Protein AF-A0A0R1V098-F1 (afdb_monomer)

Structure (mmCIF, N/CA/C/O backbone):
data_AF-A0A0R1V098-F1
#
_entry.id   AF-A0A0R1V098-F1
#
loop_
_atom_site.group_PDB
_atom_site.id
_atom_site.type_symbol
_atom_site.label_atom_id
_atom_site.label_alt_id
_atom_site.label_comp_id
_atom_site.label_asym_id
_atom_site.label_entity_id
_atom_site.label_seq_id
_atom_site.pdbx_PDB_ins_code
_atom_site.Cartn_x
_atom_site.Cartn_y
_atom_site.Cartn_z
_atom_site.occupancy
_atom_site.B_iso_or_equiv
_atom_site.auth_seq_id
_atom_site.auth_comp_id
_atom_site.auth_asym_id
_atom_site.auth_atom_id
_atom_site.pdbx_PDB_model_num
ATOM 1 N N . MET A 1 1 ? 18.311 2.192 -24.484 1.00 48.38 1 MET A N 1
ATOM 2 C CA . MET A 1 1 ? 18.997 1.063 -23.820 1.00 48.38 1 MET A CA 1
ATOM 3 C C . MET A 1 1 ? 19.390 1.345 -22.365 1.00 48.38 1 MET A C 1
ATOM 5 O O . MET A 1 1 ? 18.791 0.711 -21.510 1.00 48.38 1 MET A O 1
ATOM 9 N N . GLU A 1 2 ? 20.292 2.278 -22.012 1.00 48.47 2 GLU A N 1
ATOM 10 C CA . GLU A 1 2 ? 20.620 2.525 -20.578 1.00 48.47 2 GLU A CA 1
ATOM 11 C C . GLU A 1 2 ? 19.484 3.185 -19.769 1.00 48.47 2 GLU A C 1
ATOM 13 O O . GLU A 1 2 ? 19.237 2.798 -18.628 1.00 48.47 2 GLU A O 1
ATOM 18 N N . GLN A 1 3 ? 18.738 4.127 -20.359 1.00 56.50 3 GLN A N 1
ATOM 19 C CA . GLN A 1 3 ? 17.607 4.783 -19.681 1.00 56.50 3 GLN A CA 1
ATOM 20 C C . GLN A 1 3 ? 16.421 3.826 -19.448 1.00 56.50 3 GLN A C 1
ATOM 22 O O . GLN A 1 3 ? 15.864 3.797 -18.356 1.00 56.50 3 GLN A O 1
ATOM 27 N N . GLU A 1 4 ? 16.088 2.966 -20.418 1.00 58.88 4 GLU A N 1
ATOM 28 C CA . GLU A 1 4 ? 15.019 1.953 -20.292 1.00 58.88 4 GLU A CA 1
ATOM 29 C C . GLU A 1 4 ? 15.297 0.950 -19.161 1.00 58.88 4 GLU A C 1
ATOM 31 O O . GLU A 1 4 ? 14.400 0.615 -18.385 1.00 58.88 4 GLU A O 1
ATOM 36 N N . ALA A 1 5 ? 16.557 0.524 -19.005 1.00 64.31 5 ALA A N 1
ATOM 37 C CA . ALA A 1 5 ? 16.965 -0.361 -17.915 1.00 64.31 5 ALA A CA 1
ATOM 38 C C . ALA A 1 5 ? 16.830 0.313 -16.533 1.00 64.31 5 ALA A C 1
ATOM 40 O O . ALA A 1 5 ? 16.436 -0.337 -15.560 1.00 64.31 5 ALA A O 1
ATOM 41 N N . GLY A 1 6 ? 17.108 1.619 -16.445 1.00 72.50 6 GLY A N 1
ATOM 42 C CA . GLY A 1 6 ? 16.930 2.412 -15.224 1.00 72.50 6 GLY A CA 1
ATOM 43 C C . GLY A 1 6 ? 15.461 2.572 -14.816 1.00 72.50 6 GLY A C 1
ATOM 44 O O . GLY A 1 6 ? 15.123 2.425 -13.637 1.00 72.50 6 GLY A O 1
ATOM 45 N N . HIS A 1 7 ? 14.569 2.794 -15.783 1.00 73.44 7 HIS A N 1
ATOM 46 C CA . HIS A 1 7 ? 13.131 2.930 -15.528 1.00 73.44 7 HIS A CA 1
ATOM 47 C C . HIS A 1 7 ? 12.497 1.619 -15.070 1.00 73.44 7 HIS A C 1
ATOM 49 O O . HIS A 1 7 ? 11.807 1.596 -14.049 1.00 73.44 7 HIS A O 1
ATOM 55 N N . LEU A 1 8 ? 12.792 0.506 -15.749 1.00 80.75 8 LEU A N 1
ATOM 56 C CA . LEU A 1 8 ? 12.270 -0.802 -15.351 1.00 80.75 8 LEU A CA 1
ATOM 57 C C . LEU A 1 8 ? 12.711 -1.176 -13.929 1.00 80.75 8 LEU A C 1
ATOM 59 O O . LEU A 1 8 ? 11.900 -1.656 -13.136 1.00 80.75 8 LEU A O 1
ATOM 63 N N . LYS A 1 9 ? 13.971 -0.898 -13.578 1.00 82.81 9 LYS A N 1
ATOM 64 C CA . LYS A 1 9 ? 14.488 -1.113 -12.221 1.00 82.81 9 LYS A CA 1
ATOM 65 C C . LYS A 1 9 ? 13.755 -0.254 -11.189 1.00 82.81 9 LYS A C 1
ATOM 67 O O . LYS A 1 9 ? 13.425 -0.735 -10.109 1.00 82.81 9 LYS A O 1
ATOM 72 N N . THR A 1 10 ? 13.457 0.998 -11.526 1.00 82.75 10 THR A N 1
ATOM 73 C CA . THR A 1 10 ? 12.728 1.902 -10.626 1.00 82.75 10 THR A CA 1
ATOM 74 C C . THR A 1 10 ? 11.285 1.441 -10.409 1.00 82.75 10 THR A C 1
ATOM 76 O O . THR A 1 10 ? 10.808 1.437 -9.275 1.00 82.75 10 THR A O 1
ATOM 79 N N . LEU A 1 11 ? 10.613 0.962 -11.459 1.00 84.12 11 LEU A N 1
ATOM 80 C CA . LEU A 1 11 ? 9.271 0.379 -11.360 1.00 84.12 11 LEU A CA 1
ATOM 81 C C . LEU A 1 11 ? 9.262 -0.918 -10.536 1.00 84.12 11 LEU A C 1
ATOM 83 O O . LEU A 1 11 ? 8.376 -1.120 -9.709 1.00 84.12 11 LEU A O 1
ATOM 87 N N . GLN A 1 12 ? 10.265 -1.781 -10.695 1.00 88.00 12 GLN A N 1
ATOM 88 C CA . GLN A 1 12 ? 10.403 -2.981 -9.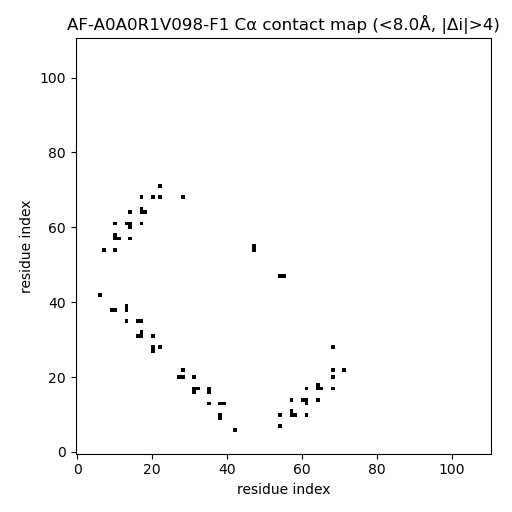863 1.00 88.00 12 GLN A CA 1
ATOM 89 C C . GLN A 1 12 ? 10.628 -2.634 -8.386 1.00 88.00 12 GLN A C 1
ATOM 91 O O . GLN A 1 12 ? 10.011 -3.246 -7.516 1.00 88.00 12 GLN A O 1
ATOM 96 N N . ASN A 1 13 ? 11.448 -1.621 -8.097 1.00 88.75 13 ASN A N 1
ATOM 97 C CA . ASN A 1 13 ? 11.647 -1.133 -6.731 1.00 88.75 13 ASN A CA 1
ATOM 98 C C . ASN A 1 13 ? 10.350 -0.570 -6.136 1.00 88.75 13 ASN A C 1
ATOM 100 O O . ASN A 1 13 ? 10.028 -0.867 -4.988 1.00 88.75 13 ASN A O 1
ATOM 104 N N . LEU A 1 14 ? 9.581 0.192 -6.920 1.00 88.44 14 LEU A N 1
ATOM 105 C CA . LEU A 1 14 ? 8.272 0.700 -6.510 1.00 88.44 14 LEU A CA 1
ATOM 106 C C . LEU A 1 14 ? 7.293 -0.442 -6.204 1.00 88.44 14 LEU A C 1
ATOM 108 O O . LEU A 1 14 ? 6.589 -0.399 -5.196 1.00 88.44 14 LEU A O 1
ATOM 112 N N . LEU A 1 15 ? 7.266 -1.480 -7.041 1.00 89.19 15 LEU A N 1
ATOM 113 C CA . LEU A 1 15 ? 6.431 -2.654 -6.808 1.00 89.19 15 LEU A CA 1
ATOM 114 C C . LEU A 1 15 ? 6.810 -3.371 -5.506 1.00 89.19 15 LEU A C 1
ATOM 116 O O . LEU A 1 15 ? 5.929 -3.668 -4.700 1.00 89.19 15 LEU A O 1
ATOM 120 N N . LEU A 1 16 ? 8.104 -3.616 -5.283 1.00 91.50 16 LEU A N 1
ATOM 121 C CA . LEU A 1 16 ? 8.603 -4.252 -4.061 1.00 91.50 16 LEU A CA 1
ATOM 122 C C . LEU A 1 16 ? 8.268 -3.426 -2.817 1.00 91.50 16 LEU A C 1
ATOM 124 O O . LEU A 1 16 ? 7.807 -3.981 -1.822 1.00 91.50 16 LEU A O 1
ATOM 128 N N . LEU A 1 17 ? 8.439 -2.105 -2.888 1.00 91.56 17 LEU A N 1
ATOM 129 C CA . LEU A 1 17 ? 8.089 -1.189 -1.808 1.00 91.56 17 LEU A CA 1
ATOM 130 C C . LEU A 1 17 ? 6.596 -1.284 -1.462 1.00 91.56 17 LEU A C 1
ATOM 132 O O . LEU A 1 17 ? 6.252 -1.478 -0.299 1.00 91.56 17 LEU A O 1
ATOM 136 N N . LEU A 1 18 ? 5.706 -1.225 -2.457 1.00 89.94 18 LEU A N 1
ATOM 137 C CA . LEU A 1 18 ? 4.259 -1.347 -2.233 1.00 89.94 18 LEU A CA 1
ATOM 138 C C . LEU A 1 18 ? 3.858 -2.727 -1.687 1.00 89.94 18 LEU A C 1
ATOM 140 O O . LEU A 1 18 ? 2.923 -2.826 -0.894 1.00 89.94 18 LEU A O 1
ATOM 144 N N . GLN A 1 19 ? 4.558 -3.790 -2.088 1.00 90.81 19 GLN A N 1
ATOM 145 C CA . GLN A 1 19 ? 4.328 -5.153 -1.596 1.00 90.81 19 GLN A CA 1
ATOM 146 C C . GLN A 1 19 ? 4.933 -5.419 -0.212 1.00 90.81 19 GLN A C 1
ATOM 148 O O . GLN A 1 19 ? 4.559 -6.401 0.425 1.00 90.81 19 GLN A O 1
ATOM 153 N N . SER A 1 20 ? 5.840 -4.560 0.261 1.00 90.94 20 SER A N 1
ATOM 154 C CA . SER A 1 20 ? 6.501 -4.714 1.562 1.00 90.94 20 SER A CA 1
ATOM 155 C C . SER A 1 20 ? 5.593 -4.402 2.754 1.00 90.94 20 SER A C 1
ATOM 157 O O . SER A 1 20 ? 5.939 -4.718 3.894 1.00 90.94 20 SER A O 1
ATOM 159 N N . TRP A 1 21 ? 4.431 -3.791 2.506 1.00 89.81 21 TRP A N 1
ATOM 160 C CA . TRP A 1 21 ? 3.486 -3.487 3.567 1.00 89.81 21 TRP A CA 1
ATOM 161 C C . TRP A 1 21 ? 2.884 -4.764 4.153 1.00 89.81 21 TRP A C 1
ATOM 163 O O . TRP A 1 21 ? 2.283 -5.575 3.444 1.00 89.81 21 TRP A O 1
ATOM 173 N N . ASP A 1 22 ? 2.989 -4.912 5.472 1.00 84.88 22 ASP A N 1
ATOM 174 C CA . ASP A 1 22 ? 2.496 -6.084 6.196 1.00 84.88 22 ASP A CA 1
ATOM 175 C C . ASP A 1 22 ? 0.973 -6.071 6.437 1.00 84.88 22 ASP A C 1
ATOM 177 O O . ASP A 1 22 ? 0.403 -7.046 6.939 1.00 84.88 22 ASP A O 1
ATOM 181 N N . GLY A 1 23 ? 0.306 -4.968 6.079 1.00 81.38 23 GLY A N 1
ATOM 182 C CA . GLY A 1 23 ? -1.129 -4.772 6.256 1.00 81.38 23 GLY A CA 1
ATOM 183 C C . GLY A 1 23 ? -1.551 -4.432 7.687 1.00 81.38 23 GLY A C 1
ATOM 184 O O . GLY A 1 23 ? -2.750 -4.435 7.971 1.00 81.38 23 GLY A O 1
ATOM 185 N N . LYS A 1 24 ? -0.612 -4.169 8.603 1.00 81.38 24 LYS A N 1
ATOM 186 C CA . LYS A 1 24 ? -0.883 -3.962 10.036 1.00 81.38 24 LYS A CA 1
ATOM 187 C C . LYS A 1 24 ? -0.438 -2.593 10.527 1.00 81.38 24 LYS A C 1
ATOM 189 O O . LYS A 1 24 ? -1.165 -1.973 11.300 1.00 81.38 24 LYS A O 1
ATOM 194 N N . SER A 1 25 ? 0.733 -2.124 10.102 1.00 87.12 25 SER A N 1
ATOM 195 C CA . SER A 1 25 ? 1.276 -0.848 10.575 1.00 87.12 25 SER A CA 1
ATOM 196 C C . SER A 1 25 ? 0.815 0.320 9.700 1.00 87.12 25 SER A C 1
ATOM 198 O O . SER A 1 25 ? 1.123 0.369 8.508 1.00 87.12 25 SER A O 1
ATOM 200 N N . LEU A 1 26 ? 0.090 1.276 10.295 1.00 84.06 26 LEU A N 1
ATOM 201 C CA . LEU A 1 26 ? -0.300 2.524 9.625 1.00 84.06 26 LEU A CA 1
ATOM 202 C C . LEU A 1 26 ? 0.914 3.413 9.338 1.00 84.06 26 LEU A C 1
ATOM 204 O O . LEU A 1 26 ? 1.011 3.951 8.242 1.00 84.06 26 LEU A O 1
ATOM 208 N N . ASN A 1 27 ? 1.861 3.497 10.276 1.00 86.06 27 ASN A N 1
ATOM 209 C CA . ASN A 1 27 ? 3.096 4.265 10.089 1.00 86.06 27 ASN A CA 1
ATOM 210 C C . ASN A 1 27 ? 3.905 3.706 8.912 1.00 86.06 27 ASN A C 1
ATOM 212 O O . ASN A 1 27 ? 4.371 4.456 8.064 1.00 86.06 27 ASN A O 1
ATOM 216 N N . GLN A 1 28 ? 3.990 2.375 8.803 1.00 86.19 28 GLN A N 1
ATOM 217 C CA . GLN A 1 28 ? 4.648 1.736 7.663 1.00 86.19 28 GLN A CA 1
ATOM 218 C C . GLN A 1 28 ? 3.900 2.027 6.353 1.00 86.19 28 GLN A C 1
ATOM 220 O O . GLN A 1 28 ? 4.531 2.269 5.330 1.00 86.19 28 GLN A O 1
ATOM 225 N N . ALA A 1 29 ? 2.561 2.017 6.365 1.00 86.38 29 ALA A N 1
ATOM 226 C CA . ALA A 1 29 ? 1.770 2.358 5.184 1.00 86.38 29 ALA A CA 1
ATOM 227 C C . ALA A 1 29 ? 2.027 3.802 4.725 1.00 86.38 29 ALA A C 1
ATOM 229 O O . ALA A 1 29 ? 2.146 4.050 3.528 1.00 86.38 29 ALA A O 1
ATOM 230 N N . GLU A 1 30 ? 2.125 4.744 5.664 1.00 88.06 30 GLU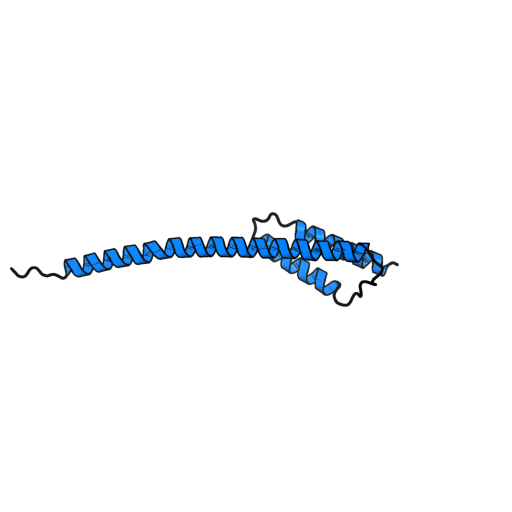 A N 1
ATOM 231 C CA . GLU A 1 30 ? 2.432 6.149 5.387 1.00 88.06 30 GLU A CA 1
ATOM 232 C C . GLU A 1 30 ? 3.836 6.316 4.796 1.00 88.06 30 GLU A C 1
ATOM 234 O O . GLU A 1 30 ? 3.978 6.917 3.729 1.00 88.06 30 GLU A O 1
ATOM 239 N N . GLU A 1 31 ? 4.850 5.706 5.414 1.00 89.94 31 GLU A N 1
ATOM 240 C CA . GLU A 1 31 ? 6.228 5.707 4.905 1.00 89.94 31 GLU A CA 1
ATOM 241 C C . GLU A 1 31 ? 6.311 5.120 3.487 1.00 89.94 31 GLU A C 1
ATOM 243 O O . GLU A 1 31 ? 6.925 5.715 2.597 1.00 89.94 31 GLU A O 1
ATOM 248 N N . ILE A 1 32 ? 5.643 3.986 3.249 1.00 90.75 32 ILE A N 1
ATOM 249 C CA . ILE A 1 32 ? 5.571 3.333 1.935 1.00 90.75 32 ILE A CA 1
ATOM 250 C C . ILE A 1 32 ? 4.906 4.247 0.908 1.00 90.75 32 ILE A C 1
ATOM 252 O O . ILE A 1 32 ? 5.404 4.374 -0.210 1.00 90.75 32 ILE A O 1
ATOM 256 N N . LEU A 1 33 ? 3.796 4.901 1.259 1.00 89.38 33 LEU A N 1
ATOM 257 C CA . LEU A 1 33 ? 3.085 5.806 0.357 1.00 89.38 33 LEU A CA 1
ATOM 258 C C . LEU A 1 33 ? 3.904 7.058 0.026 1.00 89.38 33 LEU A C 1
ATOM 26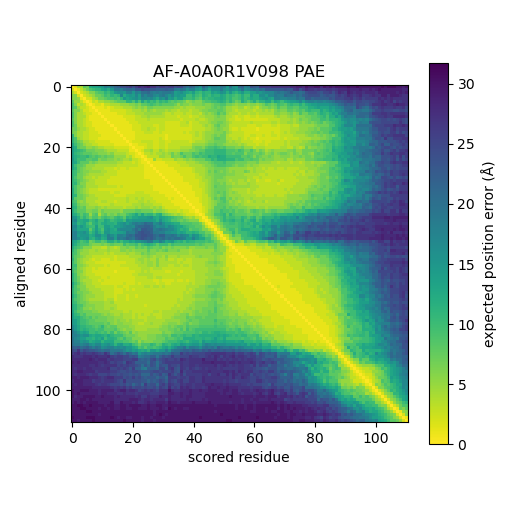0 O O . LEU A 1 33 ? 3.873 7.520 -1.119 1.00 89.38 33 LEU A O 1
ATOM 264 N N . GLN A 1 34 ? 4.647 7.592 0.994 1.00 89.62 34 GLN A N 1
ATOM 265 C CA . GLN A 1 34 ? 5.515 8.747 0.789 1.00 89.62 34 GLN A CA 1
ATOM 266 C C . GLN A 1 34 ? 6.684 8.405 -0.141 1.00 89.62 34 GLN A C 1
ATOM 268 O O . GLN A 1 34 ? 6.885 9.087 -1.147 1.00 89.62 34 GLN A O 1
ATOM 273 N N . GLN A 1 35 ? 7.378 7.297 0.121 1.00 88.94 35 GLN A N 1
ATOM 274 C CA . GLN A 1 35 ? 8.460 6.812 -0.740 1.00 88.94 35 GLN A CA 1
ATOM 275 C C . GLN A 1 35 ? 7.947 6.428 -2.140 1.00 88.94 35 GLN A C 1
ATOM 277 O O . GLN A 1 35 ? 8.578 6.734 -3.152 1.00 88.94 35 GLN A O 1
ATOM 282 N N . ALA A 1 36 ? 6.761 5.818 -2.232 1.00 87.44 36 ALA A N 1
ATOM 283 C CA . ALA A 1 36 ? 6.137 5.491 -3.511 1.00 87.44 36 ALA A CA 1
ATOM 284 C C . ALA A 1 36 ? 5.828 6.750 -4.331 1.00 87.44 36 ALA A C 1
ATOM 286 O O . ALA A 1 36 ? 6.049 6.764 -5.541 1.00 87.44 36 ALA A O 1
ATOM 287 N N . LYS A 1 37 ? 5.360 7.825 -3.686 1.00 85.94 37 LYS A N 1
ATOM 288 C CA . LYS A 1 37 ? 5.100 9.112 -4.343 1.00 85.94 37 LYS A CA 1
ATOM 289 C C . LYS A 1 37 ? 6.372 9.709 -4.946 1.00 85.94 37 LYS A C 1
ATOM 291 O O . LYS A 1 37 ? 6.322 10.196 -6.074 1.00 85.94 37 LYS A O 1
ATOM 296 N N . GLU A 1 38 ? 7.492 9.650 -4.230 1.00 85.94 38 GLU A N 1
ATOM 297 C CA . GLU A 1 38 ? 8.792 10.109 -4.734 1.00 85.94 38 GLU A CA 1
ATOM 298 C C . GLU A 1 38 ? 9.231 9.291 -5.956 1.00 85.94 38 GLU A C 1
ATOM 300 O O . GLU A 1 38 ? 9.553 9.859 -6.999 1.00 85.94 38 GLU A O 1
ATOM 305 N N . LEU A 1 39 ? 9.141 7.959 -5.882 1.00 83.00 39 LEU A N 1
ATOM 306 C CA . LEU A 1 39 ? 9.484 7.068 -6.997 1.00 83.00 39 LEU A CA 1
ATOM 307 C C . LEU A 1 39 ? 8.578 7.261 -8.224 1.00 83.00 39 LEU A C 1
ATOM 309 O O . LEU A 1 39 ? 9.058 7.195 -9.358 1.00 83.00 39 LEU A O 1
ATOM 313 N N . ILE A 1 40 ? 7.285 7.524 -8.023 1.00 82.62 40 ILE A N 1
ATOM 314 C CA . ILE A 1 40 ? 6.345 7.834 -9.111 1.00 82.62 40 ILE A CA 1
ATOM 315 C C . ILE A 1 40 ? 6.690 9.183 -9.747 1.00 82.62 40 ILE A C 1
ATOM 317 O O . ILE A 1 40 ? 6.726 9.276 -10.972 1.00 82.62 40 ILE A O 1
ATOM 321 N N . ALA A 1 41 ? 6.992 10.210 -8.947 1.00 81.62 41 ALA A N 1
ATOM 322 C CA . ALA A 1 41 ? 7.367 11.533 -9.449 1.00 81.62 41 ALA A CA 1
ATOM 323 C C . ALA A 1 41 ? 8.663 11.500 -10.284 1.00 81.62 41 ALA A C 1
ATOM 325 O O . ALA A 1 41 ? 8.796 12.226 -11.268 1.00 81.62 41 ALA A O 1
ATOM 326 N N . LEU A 1 42 ? 9.598 10.606 -9.954 1.00 75.88 42 LEU A N 1
ATOM 327 C CA . LEU A 1 42 ? 10.805 10.377 -10.758 1.00 75.88 42 LEU A CA 1
ATOM 328 C C . LEU A 1 42 ? 10.524 9.689 -12.107 1.00 75.88 42 LEU A C 1
ATOM 330 O O . LEU A 1 42 ? 11.385 9.694 -12.983 1.00 75.88 42 LEU A O 1
ATOM 334 N N . ASN A 1 43 ? 9.335 9.103 -12.288 1.00 71.19 43 ASN A N 1
ATOM 335 C CA . ASN A 1 43 ? 8.922 8.425 -13.520 1.00 71.19 43 ASN A CA 1
ATOM 336 C C . ASN A 1 43 ? 7.755 9.126 -14.242 1.00 71.19 43 ASN A C 1
ATOM 338 O O . ASN A 1 43 ? 7.325 8.666 -15.302 1.00 71.19 43 ASN A O 1
ATOM 342 N N . THR A 1 44 ? 7.244 10.250 -13.726 1.00 67.19 44 THR A N 1
ATOM 343 C CA . THR A 1 44 ? 6.252 11.061 -14.446 1.00 67.19 44 THR A CA 1
ATOM 344 C C . THR A 1 44 ? 6.873 11.689 -15.693 1.00 67.19 44 THR A C 1
ATOM 346 O O . THR A 1 44 ? 7.883 12.378 -15.609 1.00 67.19 44 THR A O 1
ATOM 349 N N . GLY A 1 45 ? 6.257 11.456 -16.857 1.00 61.47 45 GLY A N 1
ATOM 350 C CA . GLY A 1 45 ? 6.744 11.936 -18.158 1.00 61.47 45 GLY A CA 1
ATOM 351 C C . GLY A 1 45 ? 7.480 10.883 -18.993 1.00 61.47 45 GLY A C 1
ATOM 352 O O . GLY A 1 45 ? 7.802 11.146 -20.150 1.00 61.47 45 GLY A O 1
ATOM 353 N N . VAL A 1 46 ? 7.698 9.679 -18.453 1.00 62.50 46 VAL A N 1
ATOM 354 C CA . VAL A 1 46 ? 8.230 8.545 -19.218 1.00 62.50 46 VAL A CA 1
ATOM 355 C C . VAL A 1 46 ? 7.098 7.955 -20.057 1.00 62.50 46 VAL A C 1
ATOM 357 O O . VAL A 1 46 ? 6.161 7.356 -19.528 1.00 62.50 46 VAL A O 1
ATOM 360 N N . SER A 1 47 ? 7.162 8.143 -21.376 1.00 57.94 47 SER A N 1
ATOM 361 C CA . SER A 1 47 ? 6.253 7.463 -22.298 1.00 57.94 47 SER A CA 1
ATOM 362 C C . SER A 1 47 ? 6.622 5.983 -22.326 1.00 57.94 47 SER A C 1
ATOM 364 O O . SER A 1 47 ? 7.692 5.606 -22.802 1.00 57.94 47 SER A O 1
ATOM 366 N N . VAL A 1 48 ? 5.746 5.140 -21.780 1.00 59.66 48 VAL A N 1
ATOM 367 C CA . VAL A 1 48 ? 5.829 3.696 -21.986 1.00 59.66 48 VAL A CA 1
ATOM 368 C C . VAL A 1 48 ? 5.484 3.467 -23.450 1.00 59.66 48 VAL A C 1
ATOM 370 O O . VAL A 1 48 ? 4.313 3.534 -23.820 1.00 59.66 48 VAL A O 1
ATOM 373 N N . ALA A 1 49 ? 6.497 3.272 -24.296 1.00 59.84 49 ALA A N 1
ATOM 374 C CA . ALA A 1 49 ? 6.266 2.922 -25.690 1.00 59.84 49 ALA A CA 1
ATOM 375 C C . ALA A 1 49 ? 5.315 1.714 -25.741 1.00 59.84 49 ALA A C 1
ATOM 377 O O . ALA A 1 49 ? 5.488 0.757 -24.984 1.00 59.84 49 ALA A O 1
ATOM 378 N N . GLU A 1 50 ? 4.311 1.753 -26.621 1.00 55.94 50 GLU A N 1
ATOM 379 C CA . GLU A 1 50 ? 3.226 0.755 -26.678 1.00 55.94 50 GLU A CA 1
ATOM 380 C C . GLU A 1 50 ? 3.721 -0.698 -26.821 1.00 55.94 50 GLU A C 1
ATOM 382 O O . GLU A 1 50 ? 2.995 -1.630 -26.481 1.00 55.94 50 GLU A O 1
ATOM 387 N N . ASN A 1 51 ? 4.974 -0.889 -27.247 1.00 55.91 51 ASN A N 1
ATOM 388 C CA . ASN A 1 51 ? 5.601 -2.189 -27.471 1.00 55.91 51 ASN A CA 1
ATOM 389 C C . ASN A 1 51 ? 6.445 -2.719 -26.294 1.00 55.91 51 ASN A C 1
ATOM 391 O O . ASN A 1 51 ? 6.962 -3.833 -26.392 1.00 55.91 51 ASN A O 1
ATOM 395 N N . ASP A 1 52 ? 6.593 -1.989 -25.180 1.00 73.00 52 ASP A N 1
ATOM 396 C CA . ASP A 1 52 ? 7.294 -2.513 -23.996 1.00 73.00 52 ASP A CA 1
ATOM 397 C C . ASP A 1 52 ? 6.327 -3.254 -23.059 1.00 73.00 52 ASP A C 1
ATOM 399 O O . ASP A 1 52 ? 5.868 -2.757 -22.023 1.00 73.00 52 ASP A O 1
ATOM 403 N N . THR A 1 53 ? 6.008 -4.493 -23.442 1.00 79.38 53 THR A N 1
ATOM 404 C CA . THR A 1 53 ? 5.095 -5.376 -22.701 1.00 79.38 53 THR A CA 1
ATOM 405 C C . THR A 1 53 ? 5.540 -5.602 -21.250 1.00 79.38 53 THR A C 1
ATOM 407 O O . THR A 1 53 ? 4.693 -5.772 -20.371 1.00 79.38 53 THR A O 1
ATOM 410 N N . LYS A 1 54 ? 6.849 -5.581 -20.957 1.00 80.00 54 LYS A N 1
ATOM 411 C CA . LYS A 1 54 ? 7.355 -5.775 -19.586 1.00 80.00 54 LYS A CA 1
ATOM 412 C C . LYS A 1 54 ? 7.072 -4.555 -18.719 1.00 80.00 54 LYS A C 1
ATOM 414 O O . LYS A 1 54 ? 6.585 -4.711 -17.598 1.00 80.00 54 LYS A O 1
ATOM 419 N N . VAL A 1 55 ? 7.329 -3.352 -19.227 1.00 78.31 55 VAL A N 1
ATOM 420 C CA . VAL A 1 55 ? 7.026 -2.108 -18.503 1.00 78.31 55 VAL A CA 1
ATOM 421 C C . VAL A 1 55 ? 5.520 -1.965 -18.268 1.00 78.31 55 VAL A C 1
ATOM 423 O O . VAL A 1 55 ? 5.106 -1.592 -17.165 1.00 78.31 55 VAL A O 1
ATOM 426 N N . GLN A 1 56 ? 4.688 -2.348 -19.242 1.00 80.56 56 GLN A N 1
ATOM 427 C CA . GLN A 1 56 ? 3.230 -2.382 -19.073 1.00 80.56 56 GLN A CA 1
ATOM 428 C C . GLN A 1 56 ? 2.797 -3.361 -17.973 1.00 80.56 56 GLN A C 1
ATOM 430 O O . GLN A 1 56 ? 2.010 -2.990 -17.100 1.00 80.56 56 GLN A O 1
ATOM 435 N N . GLN A 1 57 ? 3.334 -4.585 -17.968 1.00 86.25 57 GLN A N 1
ATOM 436 C CA . GLN A 1 57 ? 3.020 -5.585 -16.942 1.00 86.25 57 GLN A CA 1
ATOM 437 C C . GLN A 1 57 ? 3.400 -5.113 -15.535 1.00 86.25 57 GLN A C 1
ATOM 439 O O . GLN A 1 57 ? 2.592 -5.227 -14.613 1.00 86.25 57 GLN A O 1
ATOM 444 N N . VAL A 1 58 ? 4.602 -4.556 -15.356 1.00 86.25 58 VAL A N 1
ATOM 445 C CA . VAL A 1 58 ? 5.041 -4.052 -14.043 1.00 86.25 58 VAL A CA 1
ATOM 446 C C . VAL A 1 58 ? 4.177 -2.868 -13.604 1.00 86.25 58 VAL A C 1
ATOM 448 O O . VAL A 1 58 ? 3.741 -2.822 -12.456 1.00 86.25 58 VAL A O 1
ATOM 451 N N . THR A 1 59 ? 3.839 -1.957 -14.520 1.00 84.31 59 THR A N 1
ATOM 452 C CA . THR A 1 59 ? 2.930 -0.834 -14.235 1.00 84.31 59 THR A CA 1
ATOM 453 C C . THR A 1 59 ? 1.551 -1.313 -13.778 1.00 84.31 59 THR A C 1
ATOM 455 O O . THR A 1 59 ? 1.029 -0.820 -12.779 1.00 84.31 59 THR A O 1
ATOM 458 N N . GLN A 1 60 ? 0.971 -2.317 -14.443 1.00 87.00 60 GLN A N 1
ATOM 459 C CA . GLN A 1 60 ? -0.307 -2.903 -14.020 1.00 87.00 60 GLN A CA 1
ATOM 460 C C . GLN A 1 60 ? -0.221 -3.515 -12.615 1.00 87.00 60 GLN A C 1
ATOM 462 O O . GLN A 1 60 ? -1.129 -3.327 -11.803 1.00 87.00 60 GLN A O 1
ATOM 467 N N . GLN A 1 61 ? 0.880 -4.202 -12.295 1.00 89.44 61 GLN A N 1
ATOM 468 C CA . GLN A 1 61 ? 1.100 -4.763 -10.959 1.00 89.44 61 GLN A CA 1
ATOM 469 C C . GLN A 1 61 ? 1.233 -3.675 -9.887 1.00 89.44 61 GLN A C 1
ATOM 471 O O . GLN A 1 61 ? 0.684 -3.833 -8.797 1.00 89.44 61 GLN A O 1
ATOM 476 N N . ILE A 1 62 ? 1.899 -2.559 -10.195 1.00 88.88 62 ILE A N 1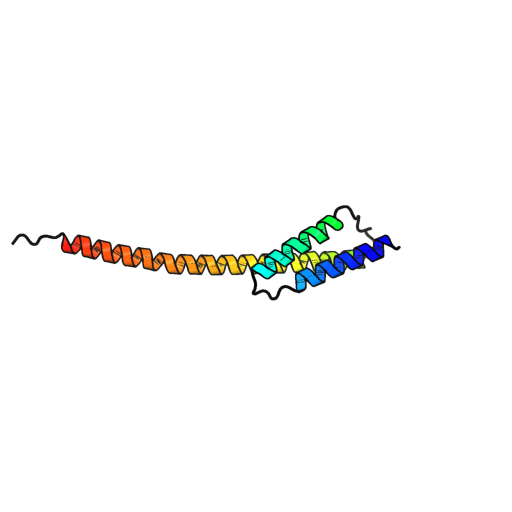
ATOM 477 C CA . ILE A 1 62 ? 2.007 -1.395 -9.302 1.00 88.88 62 ILE A CA 1
ATOM 478 C C . ILE A 1 62 ? 0.621 -0.815 -9.010 1.00 88.88 62 ILE A C 1
ATOM 480 O O . ILE A 1 62 ? 0.273 -0.617 -7.845 1.00 88.88 62 ILE A O 1
ATOM 484 N N . VAL A 1 63 ? -0.195 -0.594 -10.047 1.00 88.38 63 VAL A N 1
ATOM 485 C CA . VAL A 1 63 ? -1.569 -0.082 -9.892 1.00 88.38 63 VAL A CA 1
ATOM 486 C C . VAL A 1 63 ? -2.404 -1.029 -9.027 1.00 88.38 63 VAL A C 1
ATOM 488 O O . VAL A 1 63 ? -3.091 -0.580 -8.107 1.00 88.38 63 VAL A O 1
ATOM 491 N N . ALA A 1 64 ? -2.309 -2.340 -9.262 1.00 89.81 64 ALA A N 1
ATOM 492 C CA . ALA A 1 64 ? -3.011 -3.339 -8.461 1.00 89.81 64 ALA A CA 1
ATOM 493 C C . ALA A 1 64 ? -2.543 -3.353 -6.992 1.00 89.81 64 ALA A C 1
ATOM 495 O O . ALA A 1 64 ? -3.375 -3.397 -6.082 1.00 89.81 64 ALA A O 1
ATOM 496 N N . ALA A 1 65 ? -1.231 -3.276 -6.743 1.00 89.06 65 ALA A N 1
ATOM 497 C CA . ALA A 1 65 ? -0.663 -3.234 -5.395 1.00 89.06 65 ALA A CA 1
ATOM 498 C C . ALA A 1 65 ? -1.115 -1.980 -4.629 1.00 89.06 65 ALA A C 1
ATOM 500 O O . ALA A 1 65 ? -1.568 -2.079 -3.486 1.00 89.06 65 ALA A O 1
ATOM 501 N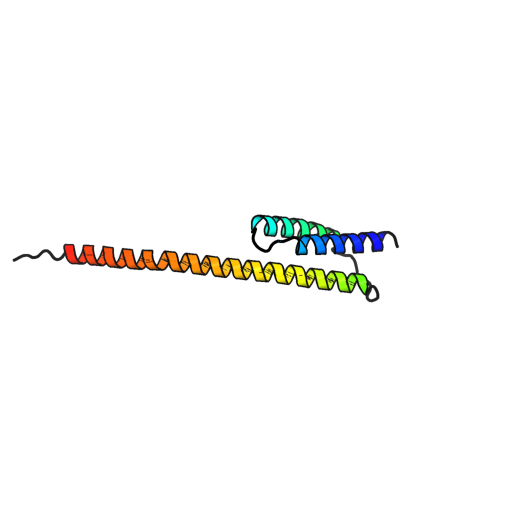 N . TYR A 1 66 ? -1.089 -0.817 -5.283 1.00 89.56 66 TYR A N 1
ATOM 502 C CA . TYR A 1 66 ? -1.581 0.437 -4.716 1.00 89.56 66 TYR A CA 1
ATOM 503 C C . TYR A 1 66 ? -3.092 0.388 -4.418 1.00 89.56 66 TYR A C 1
ATOM 505 O O . TYR A 1 66 ? -3.545 0.797 -3.344 1.00 89.56 66 TYR A O 1
ATOM 513 N N . GLY A 1 67 ? -3.888 -0.171 -5.337 1.00 88.00 67 GLY A N 1
ATOM 514 C CA . GLY A 1 67 ? -5.329 -0.372 -5.149 1.00 88.00 67 GLY A CA 1
ATOM 515 C C . GLY A 1 67 ? -5.656 -1.292 -3.967 1.00 88.00 67 GLY A C 1
ATOM 516 O O . GLY A 1 67 ? -6.563 -1.014 -3.178 1.00 88.00 67 GLY A O 1
ATOM 517 N N . LYS A 1 68 ? -4.880 -2.365 -3.782 1.00 90.25 68 LYS A N 1
ATOM 518 C CA . LYS A 1 68 ? -5.015 -3.255 -2.621 1.00 90.25 68 LYS A CA 1
ATOM 519 C C . LYS A 1 68 ? -4.701 -2.523 -1.315 1.00 90.25 68 LYS A C 1
ATOM 521 O O . LYS A 1 68 ? -5.484 -2.625 -0.370 1.00 90.25 68 LYS A O 1
ATOM 526 N N . LEU A 1 69 ? -3.600 -1.770 -1.280 1.00 89.00 69 LEU A N 1
ATOM 527 C CA . LEU A 1 69 ? -3.175 -1.016 -0.100 1.00 89.00 69 LEU A CA 1
ATOM 528 C C . LEU A 1 69 ? -4.251 -0.008 0.327 1.00 89.00 69 LEU A C 1
ATOM 530 O O . LEU A 1 69 ? -4.701 -0.006 1.473 1.00 89.00 69 LEU A O 1
ATOM 534 N N . THR A 1 70 ? -4.732 0.799 -0.617 1.00 88.88 70 THR A N 1
ATOM 535 C CA . THR A 1 70 ? -5.779 1.803 -0.362 1.00 88.88 70 THR A CA 1
ATOM 536 C C . THR A 1 70 ? -7.089 1.172 0.111 1.00 88.88 70 THR A C 1
ATOM 538 O O . THR A 1 70 ? -7.694 1.662 1.067 1.00 88.88 70 THR A O 1
ATOM 541 N N . THR A 1 71 ? -7.499 0.049 -0.483 1.00 90.62 71 THR A N 1
ATOM 542 C CA . THR A 1 71 ? -8.693 -0.698 -0.052 1.00 90.62 71 THR A CA 1
ATOM 543 C C . THR A 1 71 ? -8.563 -1.186 1.392 1.00 90.62 71 THR A C 1
ATOM 545 O O . THR A 1 71 ? -9.492 -1.035 2.187 1.00 90.62 71 THR A O 1
ATOM 548 N N . GLN A 1 72 ? -7.409 -1.741 1.764 1.00 89.12 72 GLN A N 1
ATOM 549 C CA . GLN A 1 72 ? -7.165 -2.218 3.127 1.00 89.12 72 GLN A CA 1
ATOM 550 C C . GLN A 1 72 ? -7.156 -1.069 4.146 1.00 89.12 72 GLN A C 1
ATOM 552 O O . GLN A 1 72 ? -7.792 -1.186 5.194 1.00 89.12 72 GLN A O 1
ATOM 557 N N . LEU A 1 73 ? -6.536 0.072 3.825 1.00 89.12 73 LEU A N 1
ATOM 558 C CA . LEU A 1 73 ? -6.588 1.265 4.681 1.00 89.12 73 LEU A CA 1
ATOM 559 C C . LEU A 1 73 ? -8.024 1.776 4.872 1.00 89.12 73 LEU A C 1
ATOM 561 O O . LEU A 1 73 ? -8.422 2.123 5.986 1.00 89.12 73 LEU A O 1
ATOM 565 N N . GLN A 1 74 ? -8.843 1.776 3.817 1.00 88.19 74 GLN A N 1
ATOM 566 C CA . GLN A 1 74 ? -10.258 2.148 3.924 1.00 88.19 74 GLN A CA 1
ATOM 567 C C . GLN A 1 74 ? -11.048 1.184 4.819 1.00 88.19 74 GLN A C 1
ATOM 569 O O . GLN A 1 74 ? -11.882 1.625 5.616 1.00 88.19 74 GLN A O 1
ATOM 574 N N . GLN A 1 75 ? -10.778 -0.120 4.726 1.00 89.75 75 GLN A N 1
ATOM 575 C CA . GLN A 1 75 ? -11.394 -1.122 5.598 1.00 89.75 75 GLN A CA 1
ATOM 576 C C . GLN A 1 75 ? -11.005 -0.906 7.065 1.00 89.75 75 GLN A C 1
ATOM 578 O O . GLN A 1 75 ? -11.887 -0.904 7.928 1.00 89.75 75 GLN A O 1
ATOM 583 N N . GLN A 1 76 ? -9.724 -0.650 7.348 1.00 86.88 76 GLN A N 1
ATOM 584 C CA . GLN A 1 76 ? -9.254 -0.338 8.702 1.00 86.88 76 GLN A CA 1
ATOM 585 C C . GLN A 1 76 ? -9.900 0.942 9.244 1.00 86.88 76 GLN A C 1
ATOM 587 O O . GLN A 1 76 ? -10.432 0.936 10.354 1.00 86.88 76 GLN A O 1
ATOM 592 N N . LYS A 1 77 ? -9.965 2.010 8.438 1.00 88.38 77 LYS A N 1
ATOM 593 C CA . LYS A 1 77 ? -10.666 3.251 8.804 1.00 88.38 77 LYS A CA 1
ATOM 594 C C . LYS A 1 77 ? -12.126 2.987 9.175 1.00 88.38 77 LYS A C 1
ATOM 596 O O . LYS A 1 77 ? -12.602 3.474 10.200 1.00 88.38 77 LYS A O 1
ATOM 601 N N . LYS A 1 78 ? -12.842 2.197 8.368 1.00 89.50 78 LYS A N 1
ATOM 602 C CA . LYS A 1 78 ? -14.242 1.839 8.637 1.00 89.50 78 LYS A CA 1
ATOM 603 C C . LYS A 1 78 ? -14.383 1.052 9.943 1.00 89.50 78 LYS A C 1
ATOM 605 O O . LYS A 1 78 ? -15.303 1.330 10.708 1.00 89.50 78 LYS A O 1
ATOM 610 N N . ALA A 1 79 ? -13.478 0.111 10.214 1.00 87.31 79 ALA A N 1
ATOM 611 C CA . ALA A 1 79 ? -13.479 -0.660 11.455 1.00 87.31 79 ALA A CA 1
ATOM 612 C C . ALA A 1 79 ? -13.264 0.236 12.688 1.00 87.31 79 ALA A C 1
ATOM 614 O O . ALA A 1 79 ? -14.014 0.126 13.659 1.00 87.31 79 ALA A O 1
ATOM 615 N N . VAL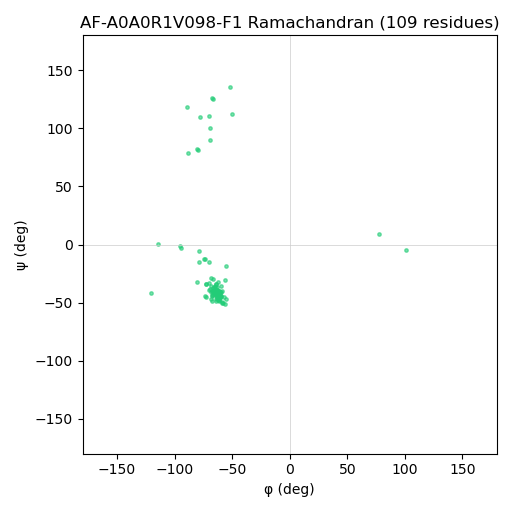 A 1 80 ? -12.314 1.174 12.625 1.00 85.69 80 VAL A N 1
ATOM 616 C CA . VAL A 1 80 ? -12.066 2.147 13.704 1.00 85.69 80 VAL A CA 1
ATOM 617 C C . VAL A 1 80 ? -13.279 3.052 13.921 1.00 85.69 80 VAL A C 1
ATOM 619 O O . VAL A 1 80 ? -13.731 3.206 15.053 1.00 85.69 80 VAL A O 1
ATOM 622 N N . MET A 1 81 ? -13.885 3.589 12.857 1.00 87.31 81 MET A N 1
ATOM 623 C CA . MET A 1 81 ? -15.104 4.403 12.978 1.00 87.31 81 MET A CA 1
ATOM 624 C C . MET A 1 81 ? -16.258 3.636 13.636 1.00 87.31 81 MET A C 1
ATOM 626 O O . MET A 1 81 ? -16.976 4.188 14.467 1.00 87.31 81 MET A O 1
ATOM 630 N N . GLN A 1 82 ? -16.430 2.355 13.302 1.00 86.62 82 GLN A N 1
ATOM 631 C CA . GLN A 1 82 ? -17.435 1.508 13.949 1.00 86.62 82 GLN A CA 1
ATOM 632 C C . GLN A 1 82 ? -17.136 1.285 15.436 1.00 86.62 82 GLN A C 1
ATOM 634 O O . GLN A 1 82 ? -18.068 1.238 16.238 1.00 86.62 82 GLN A O 1
ATOM 639 N N . GLN A 1 83 ? -15.863 1.150 15.821 1.00 83.69 83 GLN A N 1
ATOM 640 C CA . GLN A 1 83 ? -15.469 1.049 17.229 1.00 83.69 83 GLN A CA 1
ATOM 641 C C . GLN A 1 83 ? -15.739 2.353 17.987 1.00 83.69 83 GLN A C 1
ATOM 643 O O . GLN A 1 83 ? -16.313 2.300 19.071 1.00 83.69 83 GLN A O 1
ATOM 648 N N . ILE A 1 84 ? -15.424 3.510 17.397 1.00 82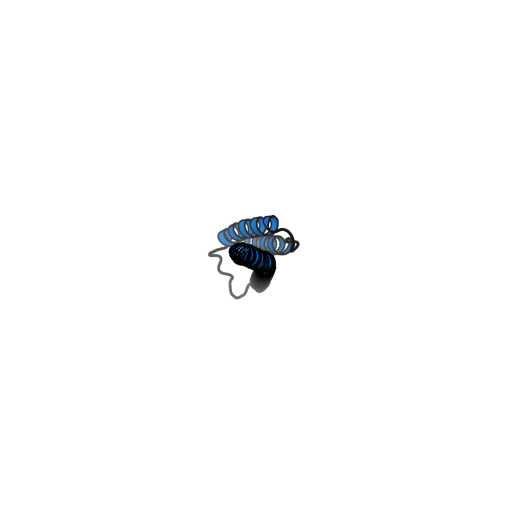.44 84 ILE A N 1
ATOM 649 C CA . ILE A 1 84 ? -15.731 4.828 17.976 1.00 82.44 84 ILE A CA 1
ATOM 650 C C 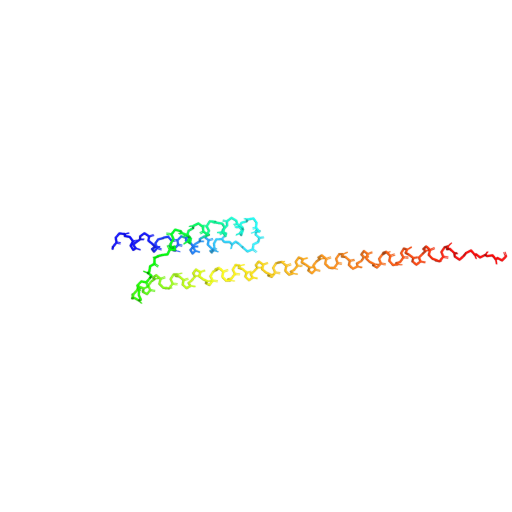. ILE A 1 84 ? -17.237 4.964 18.225 1.00 82.44 84 ILE A C 1
ATOM 652 O O . ILE A 1 84 ? -17.652 5.213 19.354 1.00 82.44 84 ILE A O 1
ATOM 656 N N . GLN A 1 85 ? -18.071 4.669 17.224 1.00 78.31 85 GLN A N 1
ATOM 657 C CA . GLN A 1 85 ? -19.531 4.718 17.379 1.00 78.31 85 GLN A CA 1
ATOM 658 C C . GLN A 1 85 ? -20.046 3.766 18.468 1.00 78.31 85 GLN A C 1
ATOM 660 O O . GLN A 1 85 ? -21.010 4.078 19.168 1.00 78.31 85 GLN A O 1
ATOM 665 N N . LYS A 1 86 ? -19.424 2.591 18.629 1.00 76.19 86 LYS A N 1
ATOM 666 C CA . LYS A 1 86 ? -19.763 1.658 19.714 1.00 76.19 86 LYS A CA 1
ATOM 667 C C . LYS A 1 86 ? -19.380 2.192 21.095 1.00 76.19 86 LYS A C 1
ATOM 669 O O . LYS A 1 86 ? -20.054 1.819 22.046 1.00 76.19 86 LYS A O 1
ATOM 674 N N . MET A 1 87 ? -18.353 3.033 21.211 1.00 71.81 87 MET A N 1
ATOM 675 C CA . MET A 1 87 ? -17.964 3.686 22.469 1.00 71.81 87 MET A CA 1
ATOM 676 C C . MET A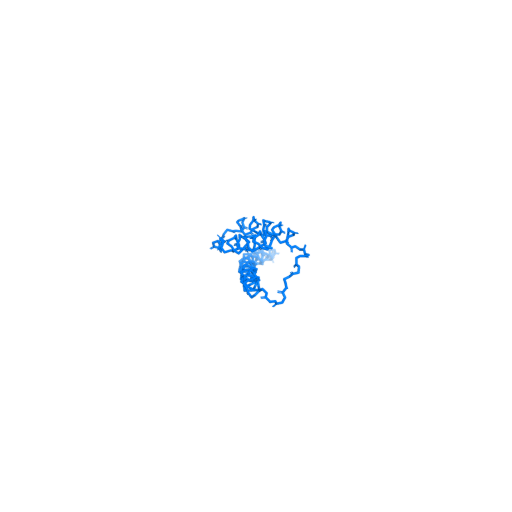 1 87 ? -18.821 4.921 22.784 1.00 71.81 87 MET A C 1
ATOM 678 O O . MET A 1 87 ? -19.122 5.178 23.946 1.00 71.81 87 MET A O 1
ATOM 682 N N . GLU A 1 88 ? -19.288 5.651 21.771 1.00 67.88 88 GLU A N 1
ATOM 683 C CA . GLU A 1 88 ? -20.155 6.828 21.959 1.00 67.88 88 GLU A CA 1
ATOM 684 C C . GLU A 1 88 ? -21.589 6.458 22.377 1.00 67.88 88 GLU A C 1
ATOM 686 O O . GLU A 1 88 ? -22.220 7.155 23.175 1.00 67.88 88 GLU A O 1
ATOM 691 N N . ARG A 1 89 ? -22.117 5.327 21.894 1.00 60.28 89 ARG A N 1
ATOM 692 C CA . ARG A 1 89 ? -23.462 4.842 22.260 1.00 60.28 89 ARG A CA 1
ATOM 693 C C . ARG A 1 89 ? -23.672 4.656 23.773 1.00 60.28 89 ARG A C 1
ATOM 695 O O . ARG A 1 89 ? -24.657 5.205 24.282 1.00 60.28 89 ARG A O 1
ATOM 702 N N . PRO A 1 90 ? -22.800 3.949 24.521 1.00 57.59 90 PRO A N 1
ATOM 703 C CA . PRO A 1 90 ? -22.948 3.815 25.964 1.00 57.59 90 PRO A CA 1
ATOM 704 C C . PRO A 1 90 ? -22.754 5.145 26.695 1.00 57.59 90 PRO A C 1
ATOM 706 O O . PRO A 1 90 ? -23.437 5.346 27.690 1.00 57.59 90 PRO A O 1
ATOM 709 N N . ALA A 1 91 ? -21.951 6.092 26.192 1.00 55.72 91 ALA A N 1
ATOM 710 C CA . ALA A 1 91 ? -21.871 7.431 26.786 1.00 55.72 91 ALA A CA 1
ATOM 711 C C . ALA A 1 91 ? -23.229 8.158 26.740 1.00 55.72 91 ALA A C 1
ATOM 713 O O . ALA A 1 91 ? -23.653 8.715 27.750 1.00 55.72 91 ALA A O 1
ATOM 714 N N . SER A 1 92 ? -23.961 8.063 25.620 1.00 56.66 92 SER A N 1
ATOM 715 C CA . SER A 1 92 ? -25.315 8.634 25.519 1.00 56.66 92 SER A CA 1
ATOM 716 C C . SER A 1 92 ? -26.337 7.904 26.402 1.00 56.66 92 SER A C 1
ATOM 718 O O . SER A 1 92 ? -27.204 8.533 27.007 1.00 56.66 92 SER A O 1
ATOM 720 N N . THR A 1 93 ? -26.199 6.581 26.537 1.00 58.59 93 THR A N 1
ATOM 721 C CA . THR A 1 93 ? -27.132 5.758 27.322 1.00 58.59 93 THR A CA 1
ATOM 722 C C . THR A 1 93 ? -26.917 5.990 28.819 1.00 58.59 93 THR A C 1
ATOM 724 O O . THR A 1 93 ? -27.871 6.220 29.551 1.00 58.59 93 THR A O 1
ATOM 727 N N . VAL A 1 94 ? -25.660 6.030 29.271 1.00 60.06 94 VAL A N 1
ATOM 728 C CA . VAL A 1 94 ? -25.286 6.373 30.652 1.00 60.06 94 VAL A CA 1
ATOM 729 C C . VAL A 1 94 ? -25.680 7.812 30.981 1.00 60.06 94 VAL A C 1
ATOM 731 O O . VAL A 1 94 ? -26.213 8.053 32.059 1.00 60.06 94 VAL A O 1
ATOM 734 N N . SER A 1 95 ? -25.504 8.768 30.058 1.00 59.38 95 SER A N 1
ATOM 735 C CA . SER A 1 95 ? -25.991 10.136 30.276 1.00 59.38 95 SER A CA 1
ATOM 736 C C . SER A 1 95 ? -27.516 10.219 30.361 1.00 59.38 95 SER A C 1
ATOM 738 O O . SER A 1 95 ? -28.021 10.992 31.169 1.00 59.38 95 SER A O 1
ATOM 740 N N . ALA A 1 96 ? -28.247 9.408 29.588 1.00 60.88 96 ALA A N 1
ATOM 741 C CA . ALA A 1 96 ? -29.704 9.343 29.654 1.00 60.88 96 ALA A CA 1
ATOM 742 C C . ALA A 1 96 ? -30.178 8.747 30.989 1.00 60.88 96 ALA A C 1
ATOM 744 O O . ALA A 1 96 ? -31.054 9.326 31.622 1.00 60.88 96 ALA A O 1
ATOM 745 N N . TYR A 1 97 ? -29.546 7.668 31.469 1.00 59.62 97 TYR A N 1
ATOM 746 C CA . TYR A 1 97 ? -29.826 7.111 32.798 1.00 59.62 97 TYR A CA 1
ATOM 747 C C . TYR A 1 97 ? -29.501 8.107 33.923 1.00 59.62 97 TYR A C 1
ATOM 749 O O . TYR A 1 97 ? -30.328 8.328 34.799 1.00 59.62 97 TYR A O 1
ATOM 757 N N . LEU A 1 98 ? -28.355 8.794 33.864 1.00 60.34 98 LEU A N 1
ATOM 758 C CA . LEU A 1 98 ? -27.991 9.825 34.848 1.00 60.34 98 LEU A CA 1
ATOM 759 C C . LEU A 1 98 ? -28.934 11.039 34.829 1.00 60.34 98 LEU A C 1
ATOM 761 O O . LEU A 1 98 ? -29.173 11.649 35.871 1.00 60.34 98 LEU A O 1
ATOM 765 N N . GLN A 1 99 ? -29.454 11.427 33.662 1.00 60.44 99 GLN A N 1
ATOM 766 C CA . GLN A 1 99 ? -30.478 12.471 33.565 1.00 60.44 99 GLN A CA 1
ATOM 767 C C . GLN A 1 99 ? -31.818 11.994 34.128 1.00 60.44 99 GLN A C 1
ATOM 769 O O . GLN A 1 99 ? -32.477 12.760 34.825 1.00 60.44 99 GLN A O 1
ATOM 774 N N . GLN A 1 100 ? -32.189 10.735 33.889 1.00 58.28 100 GLN A N 1
ATOM 775 C CA . GLN A 1 100 ? -33.409 10.140 34.426 1.00 58.28 100 GLN A CA 1
ATOM 776 C C . GLN A 1 100 ? -33.365 10.038 35.961 1.00 58.28 100 GLN A C 1
ATOM 778 O O . GLN A 1 100 ? -34.341 10.411 36.608 1.00 58.28 100 GLN A O 1
ATOM 783 N N . ASP A 1 101 ? -32.225 9.657 36.548 1.00 56.06 101 ASP A N 1
ATOM 784 C CA . ASP A 1 101 ? -32.023 9.659 38.006 1.00 56.06 101 ASP A CA 1
ATOM 785 C C . ASP A 1 101 ? -32.083 11.076 38.598 1.00 56.06 101 ASP A C 1
ATOM 787 O O . ASP A 1 101 ? -32.689 11.288 39.647 1.00 56.06 101 ASP A O 1
ATOM 791 N N . LYS A 1 102 ? -31.516 12.083 37.915 1.00 54.50 102 LYS A N 1
ATOM 792 C CA . LYS A 1 102 ? -31.627 13.487 38.349 1.00 54.50 102 LYS A CA 1
ATOM 793 C C . LYS A 1 102 ? -33.059 14.013 38.277 1.00 54.50 102 LYS A C 1
ATOM 795 O O . LYS A 1 102 ? -33.467 14.744 39.171 1.00 54.50 102 LYS A O 1
ATOM 800 N N . SER A 1 103 ? -33.819 13.655 37.244 1.00 55.06 103 SER A N 1
ATOM 801 C CA . SER A 1 103 ? -35.233 14.027 37.129 1.00 55.06 103 SER A CA 1
ATOM 802 C C . SER A 1 103 ? -36.117 13.290 38.140 1.00 55.06 103 SER A C 1
ATOM 804 O O . SER A 1 103 ? -37.074 13.880 38.628 1.00 55.06 103 SER A O 1
ATOM 806 N N . ALA A 1 104 ? -35.789 12.044 38.495 1.00 55.38 104 ALA A N 1
ATOM 807 C CA . ALA A 1 104 ? -36.494 11.286 39.530 1.00 55.38 104 ALA A CA 1
ATOM 808 C C . ALA A 1 104 ? -36.189 11.796 40.951 1.00 55.38 104 ALA A C 1
ATOM 810 O O . ALA A 1 104 ? -37.084 11.818 41.789 1.00 55.38 104 ALA A O 1
ATOM 811 N N . ALA A 1 105 ? -34.965 12.267 41.212 1.00 54.66 105 ALA A N 1
ATOM 812 C CA . ALA A 1 105 ? -34.581 12.879 42.489 1.00 54.66 105 ALA A CA 1
ATOM 813 C C . ALA A 1 105 ? -35.129 14.310 42.692 1.00 54.66 105 ALA A C 1
ATOM 815 O O . ALA A 1 105 ? -35.049 14.838 43.796 1.00 54.66 105 ALA A O 1
ATOM 816 N N . LEU A 1 106 ? -35.660 14.941 41.637 1.00 52.50 106 LEU A N 1
ATOM 817 C CA . LEU A 1 106 ? -36.281 16.276 41.653 1.00 52.50 106 LEU A CA 1
ATOM 818 C C . LEU A 1 106 ? -37.806 16.238 41.826 1.00 52.50 106 LEU A C 1
ATOM 820 O O . LEU A 1 106 ? -38.427 17.297 41.913 1.00 52.50 106 LEU A O 1
ATOM 824 N N . ILE A 1 107 ? -38.415 15.049 41.883 1.00 51.03 107 ILE A N 1
ATOM 825 C CA . ILE A 1 107 ? -39.782 14.911 42.386 1.00 51.03 107 ILE A CA 1
ATOM 826 C C . ILE A 1 107 ? -39.673 14.911 43.906 1.00 51.03 107 ILE A C 1
ATOM 828 O O . ILE A 1 107 ? -39.605 13.868 44.555 1.00 51.03 107 ILE A O 1
ATOM 832 N N . ASP A 1 108 ? -39.582 16.130 44.428 1.00 48.25 108 ASP A N 1
ATOM 833 C CA . ASP A 1 108 ? -39.870 16.459 45.811 1.00 48.25 108 ASP A CA 1
ATOM 834 C C . ASP A 1 108 ? -41.240 15.861 46.134 1.00 48.25 108 ASP A C 1
ATOM 836 O O . ASP A 1 108 ? -42.266 16.204 45.536 1.00 48.25 108 ASP A O 1
ATOM 840 N N . VAL A 1 109 ? -41.229 14.865 47.008 1.00 45.62 109 VAL A N 1
ATOM 841 C CA . VAL A 1 109 ? -42.442 14.306 47.578 1.00 45.62 109 VAL A CA 1
ATOM 842 C C . VAL A 1 109 ? -42.850 15.274 48.683 1.00 45.62 109 VAL A C 1
ATOM 844 O O . VAL A 1 109 ? -42.548 15.048 49.849 1.00 45.62 109 VAL A O 1
ATOM 847 N N . ASP A 1 110 ? -43.509 16.368 48.295 1.00 46.66 110 ASP A N 1
ATOM 848 C CA . ASP A 1 110 ? -44.332 17.160 49.207 1.00 46.66 110 ASP A CA 1
ATOM 849 C C . ASP A 1 110 ? -45.567 16.312 49.574 1.00 46.66 110 ASP A C 1
ATOM 851 O O . ASP A 1 110 ? -46.590 16.333 48.882 1.00 46.66 110 ASP A O 1
ATOM 855 N N . PHE A 1 111 ? -45.449 15.525 50.648 1.00 45.38 111 PHE A N 1
ATOM 856 C CA . PHE A 1 111 ? -46.576 15.001 51.430 1.00 45.38 111 PHE A CA 1
ATOM 857 C C . PHE A 1 111 ? -46.396 15.354 52.905 1.00 45.38 111 PHE A C 1
ATOM 859 O O . PHE A 1 111 ? -45.299 15.091 53.449 1.00 45.38 111 PHE A O 1
#

Foldseek 3Di:
DVVVVVLLVLLVVLLVLLVPDPLPDPVSLVVSVVVSVVSVVVCPPPPPPPPPVSSVVSVVSSVVSVVVSVVSVVVVVVVVVVVVVVVVVVVVVVVVVVVVVVVVVPPPPPD

Solvent-accessible surface area (backbone atoms only — not comparable to full-atom values): 6428 Å² total; per-residue (Å²): 111,75,66,58,55,53,49,52,52,51,52,51,50,45,38,51,50,57,66,64,58,86,87,74,56,66,69,54,48,51,53,41,52,54,55,42,50,54,58,47,61,76,49,66,86,66,78,77,58,94,82,46,62,65,59,52,51,53,49,54,50,36,53,51,42,50,52,51,52,53,52,51,52,51,51,51,52,52,52,52,53,53,50,49,53,61,59,51,51,55,55,54,50,53,50,49,52,55,49,50,53,54,57,59,71,64,60,72,81,90,122

Sequence (111 aa):
MEQEAGHLKTLQNLLLLLQSWDGKSLNQAEEILQQAKELIALNTGVSVAENDTKVQQVTQQIVAAYGKLTTQLQQQKKAVMQQIQKMERPASTVSAYLQQDKSAALIDVDF

Organism: NCBI:txid1423801

Radius of gyration: 26.7 Å; Cα contacts (8 Å, |Δi|>4): 37; chains: 1; bounding box: 67×23×79 Å

pLDDT: mean 75.84, std 14.5, range [45.38, 91.56]

Secondary structure (DSSP, 8-state):
-HHHHHHHHHHHHHHHHHHT--SS-HHHHHHHHHHHHHHHHTTTT----TT-HHHHHHHHHHHHHHHHHHHHHHHHHHHHHHHHHHHHHHHHHHHHHHHHHHHHTT-----

Mean predicted aligned error: 12.37 Å